Protein AF-A0A1E3SK02-F1 (afdb_monomer_lite)

Secondary structure (DSSP, 8-state):
-HHHHHHHHHSSS-HHHHHHHHHHH-TTSHHHHHHHHHTTHHHHHHHHHHHHHHHHTTSB-S--HHHHHHHHHHHHHHHHHHGGGHHHHHSSPPPPHHHHHHHHHHHHHHHHBSS--

Radius of gyration: 15.75 Å; chains: 1; bounding box: 34×37×39 Å

Organism: NCBI:txid243061

Foldseek 3Di:
DLVVLLCQCVDPPRPLLVVVCCCVPPVPDPVNVCCVVPPVPPVLVVQLVVVVVCVVVQFWPPDPSVVLVCLLNVVSSVCSNCQVVCCVPPVDGDDDSVVVVVVSVVVSSCVTGPDDD

Structure (mmCIF, N/CA/C/O backbone):
data_AF-A0A1E3SK02-F1
#
_entry.id   AF-A0A1E3SK02-F1
#
loop_
_atom_site.group_PDB
_atom_site.id
_atom_site.type_symbol
_atom_site.label_atom_id
_atom_site.label_alt_id
_atom_site.label_comp_id
_atom_site.label_asym_id
_atom_site.label_entity_id
_atom_site.label_seq_id
_atom_site.pdbx_PDB_ins_code
_atom_site.Cartn_x
_atom_site.Cartn_y
_atom_site.Cartn_z
_atom_site.occupancy
_atom_site.B_iso_or_equiv
_atom_site.auth_seq_id
_atom_site.auth_comp_id
_atom_site.auth_asym_id
_atom_site.auth_atom_id
_atom_site.pdbx_PDB_model_num
ATOM 1 N N . MET A 1 1 ? -9.077 -5.616 -2.473 1.00 83.75 1 MET A N 1
ATOM 2 C CA . MET A 1 1 ? -8.246 -4.387 -2.438 1.00 83.75 1 MET A CA 1
ATOM 3 C C . MET A 1 1 ? -6.853 -4.637 -3.010 1.00 83.75 1 MET A C 1
ATOM 5 O O . MET A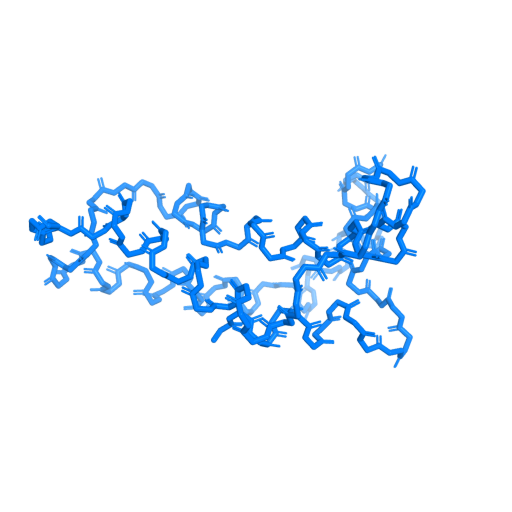 1 1 ? -6.479 -3.915 -3.921 1.00 83.75 1 MET A O 1
ATOM 9 N N . TYR A 1 2 ? -6.109 -5.648 -2.548 1.00 92.00 2 TYR A N 1
ATOM 10 C CA . TYR A 1 2 ? -4.766 -5.943 -3.068 1.00 92.00 2 TYR A CA 1
ATOM 11 C C . TYR A 1 2 ? -4.700 -6.181 -4.581 1.00 92.00 2 TYR A C 1
ATOM 13 O O . TYR A 1 2 ? -3.900 -5.532 -5.247 1.00 92.00 2 TYR A O 1
ATOM 21 N N . ALA A 1 3 ? -5.613 -6.981 -5.139 1.00 89.62 3 ALA A N 1
ATOM 22 C CA . ALA A 1 3 ? -5.722 -7.171 -6.589 1.00 89.62 3 ALA A CA 1
ATOM 23 C C . ALA A 1 3 ? -5.914 -5.850 -7.367 1.00 89.62 3 ALA A C 1
ATOM 25 O O . ALA A 1 3 ? -5.401 -5.685 -8.464 1.00 89.62 3 ALA A O 1
ATOM 26 N N . LEU A 1 4 ? -6.598 -4.869 -6.768 1.00 88.38 4 LEU A N 1
ATOM 27 C CA . LEU A 1 4 ? -6.844 -3.546 -7.355 1.00 88.38 4 LEU A CA 1
ATOM 28 C C . LEU A 1 4 ? -5.560 -2.697 -7.405 1.00 88.38 4 LEU A C 1
ATOM 30 O O . LEU A 1 4 ? -5.319 -1.976 -8.374 1.00 88.38 4 LEU A O 1
ATOM 34 N N . VAL A 1 5 ? -4.717 -2.805 -6.372 1.00 89.56 5 VAL A N 1
ATOM 35 C CA . VAL A 1 5 ? -3.375 -2.201 -6.353 1.00 89.56 5 VAL A CA 1
ATOM 36 C C . VAL A 1 5 ? -2.472 -2.893 -7.374 1.00 89.56 5 VAL A C 1
ATOM 38 O O . VAL A 1 5 ? -1.791 -2.210 -8.138 1.00 89.56 5 VAL A O 1
ATOM 41 N N . ALA A 1 6 ? -2.504 -4.228 -7.423 1.00 92.38 6 ALA A N 1
ATOM 42 C CA . ALA A 1 6 ? -1.737 -5.020 -8.377 1.00 92.38 6 ALA A CA 1
ATOM 43 C C . ALA A 1 6 ? -2.082 -4.665 -9.830 1.00 92.38 6 ALA A C 1
ATOM 45 O O . ALA A 1 6 ? -1.180 -4.376 -10.613 1.00 92.38 6 ALA A O 1
ATOM 46 N N . ASP A 1 7 ? -3.370 -4.587 -10.169 1.00 90.25 7 ASP A N 1
ATOM 47 C CA . ASP A 1 7 ? -3.832 -4.165 -11.495 1.00 90.25 7 ASP A CA 1
ATOM 48 C C . ASP A 1 7 ? -3.344 -2.747 -11.836 1.00 90.25 7 ASP A C 1
ATOM 50 O O . ASP A 1 7 ? -2.733 -2.519 -12.880 1.00 90.25 7 ASP A O 1
ATOM 54 N N . SER A 1 8 ? -3.496 -1.803 -10.902 1.00 85.56 8 SER A N 1
ATOM 55 C CA . SER A 1 8 ? -3.088 -0.405 -11.105 1.00 85.56 8 SER A CA 1
ATOM 56 C C . SER A 1 8 ? -1.583 -0.236 -11.352 1.00 85.56 8 SER A C 1
ATOM 58 O O . SER A 1 8 ? -1.176 0.661 -12.092 1.00 85.56 8 SER A O 1
ATOM 60 N N . PHE A 1 9 ? -0.748 -1.067 -10.724 1.00 89.56 9 PHE A N 1
ATOM 61 C CA . PHE A 1 9 ? 0.707 -1.030 -10.899 1.00 89.56 9 PHE A CA 1
ATOM 62 C C . PHE A 1 9 ? 1.203 -1.896 -12.065 1.00 89.56 9 PHE A C 1
ATOM 64 O O . PHE A 1 9 ? 2.273 -1.616 -12.608 1.00 89.56 9 PHE A O 1
ATOM 71 N N . GLY A 1 10 ? 0.456 -2.936 -12.442 1.00 88.69 10 GLY A N 1
ATOM 72 C CA . GLY A 1 10 ? 0.829 -3.887 -13.490 1.00 88.69 10 GLY A CA 1
ATOM 73 C C . GLY A 1 10 ? 0.356 -3.502 -14.891 1.00 88.69 10 GLY A C 1
ATOM 74 O O . GLY A 1 10 ? 0.998 -3.883 -15.870 1.00 88.69 10 GLY A O 1
ATOM 75 N N . ARG A 1 11 ? -0.740 -2.743 -15.010 1.00 87.75 11 ARG A N 1
ATOM 76 C CA . ARG A 1 11 ? -1.348 -2.398 -16.301 1.00 87.75 11 ARG A CA 1
ATOM 77 C C . ARG A 1 11 ? -0.506 -1.398 -17.095 1.00 87.75 11 ARG A C 1
ATOM 79 O O . ARG A 1 11 ? 0.028 -0.435 -16.546 1.00 87.75 11 ARG A O 1
ATOM 86 N N . GLU A 1 12 ? -0.440 -1.588 -18.414 1.00 85.06 12 GLU A N 1
ATOM 87 C CA . GLU A 1 12 ? 0.177 -0.617 -19.320 1.00 85.06 12 GLU A CA 1
ATOM 88 C C . GLU A 1 12 ? -0.789 0.526 -19.703 1.00 85.06 12 GLU A C 1
ATOM 90 O O . GLU A 1 12 ? -1.991 0.293 -19.894 1.00 85.06 12 GLU A O 1
ATOM 95 N N . PRO A 1 13 ? -0.288 1.773 -19.821 1.00 85.62 13 PRO A N 1
ATOM 96 C CA . PRO A 1 13 ? 1.067 2.220 -19.468 1.00 85.62 13 PRO A CA 1
ATOM 97 C C . PRO A 1 13 ? 1.288 2.216 -17.942 1.00 85.62 13 PRO A C 1
ATOM 99 O O . PRO A 1 13 ? 0.363 2.515 -17.190 1.00 85.62 13 PRO A O 1
ATOM 102 N N . ARG A 1 14 ? 2.512 1.901 -17.483 1.00 87.31 14 ARG A N 1
ATOM 103 C CA . ARG A 1 14 ? 2.870 1.716 -16.056 1.00 87.31 14 ARG A CA 1
ATOM 104 C C . ARG A 1 14 ? 2.910 3.036 -15.271 1.00 87.31 14 ARG A C 1
ATOM 106 O O . ARG A 1 14 ? 3.965 3.487 -14.825 1.00 87.31 14 ARG A O 1
ATOM 113 N N . VAL A 1 15 ? 1.749 3.665 -15.104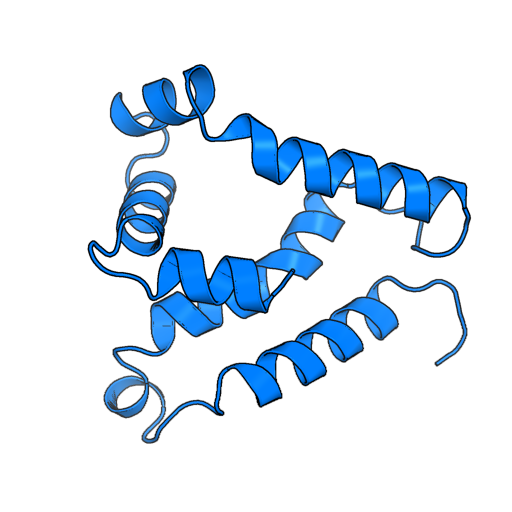 1.00 86.94 15 VAL A N 1
ATOM 114 C CA . VAL A 1 15 ? 1.602 4.966 -14.434 1.00 86.94 15 VAL A CA 1
ATOM 115 C C . VAL A 1 15 ? 1.905 4.859 -12.939 1.00 86.94 15 VAL A C 1
ATOM 117 O O . VAL A 1 15 ? 2.608 5.715 -12.414 1.00 86.94 15 VAL A O 1
ATOM 120 N N . GLY A 1 16 ? 1.433 3.808 -12.258 1.00 87.31 16 GLY A N 1
ATOM 121 C CA . GLY A 1 16 ? 1.655 3.614 -10.817 1.00 87.31 16 GLY A CA 1
ATOM 122 C C . GLY A 1 16 ? 3.138 3.680 -10.416 1.00 87.31 16 GLY A C 1
ATOM 123 O O . GLY A 1 16 ? 3.504 4.547 -9.619 1.00 87.31 16 GLY A O 1
ATOM 124 N N . PRO A 1 17 ? 4.017 2.849 -11.014 1.00 91.50 17 PRO A N 1
ATOM 125 C CA . PRO A 1 17 ? 5.456 2.897 -10.762 1.00 91.50 17 PRO A CA 1
ATOM 126 C C . PRO A 1 17 ? 6.108 4.250 -11.072 1.00 91.50 17 PRO A C 1
ATOM 128 O O . PRO A 1 17 ? 6.925 4.725 -10.286 1.00 91.50 17 PRO A O 1
ATOM 131 N N . ALA A 1 18 ? 5.734 4.892 -12.184 1.00 90.38 18 ALA A N 1
ATOM 132 C CA . ALA A 1 18 ? 6.286 6.192 -12.563 1.00 90.38 18 ALA A CA 1
ATOM 133 C C . ALA A 1 18 ? 5.905 7.292 -11.559 1.00 90.38 18 ALA A C 1
ATOM 135 O O . ALA A 1 18 ? 6.757 8.075 -11.144 1.00 90.38 18 ALA A O 1
ATOM 136 N N . MET A 1 19 ? 4.646 7.312 -11.114 1.00 87.75 19 MET A N 1
ATOM 137 C CA . MET A 1 19 ? 4.178 8.258 -10.100 1.00 87.75 19 MET A CA 1
ATOM 138 C C . MET A 1 19 ? 4.836 8.014 -8.742 1.00 87.75 19 MET A C 1
ATOM 140 O O . MET A 1 19 ? 5.170 8.974 -8.052 1.00 87.75 19 MET A O 1
ATOM 144 N N . PHE A 1 20 ? 5.062 6.752 -8.364 1.00 90.00 20 PHE A N 1
ATOM 145 C CA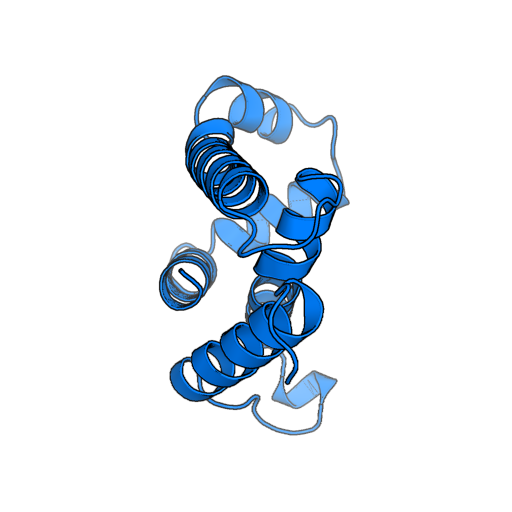 . PHE A 1 20 ? 5.793 6.422 -7.140 1.00 90.00 20 PHE A CA 1
ATOM 146 C C . PHE A 1 20 ? 7.247 6.912 -7.204 1.00 90.00 20 PHE A C 1
ATOM 148 O O . PHE A 1 20 ? 7.726 7.543 -6.264 1.00 90.00 20 PHE A O 1
ATOM 155 N N . ALA A 1 21 ? 7.932 6.682 -8.329 1.00 92.19 21 ALA A N 1
ATOM 156 C CA . ALA A 1 21 ? 9.292 7.173 -8.541 1.00 92.19 21 ALA A CA 1
ATOM 157 C C . ALA A 1 21 ? 9.364 8.709 -8.469 1.00 92.19 21 ALA A C 1
ATOM 159 O O . ALA A 1 21 ? 10.253 9.245 -7.809 1.00 92.19 21 ALA A O 1
ATOM 160 N N . GLU A 1 22 ? 8.407 9.414 -9.078 1.00 92.12 22 GLU A N 1
ATOM 161 C CA . GLU A 1 22 ? 8.316 10.877 -9.010 1.00 92.12 22 GLU A CA 1
ATOM 162 C C . GLU A 1 22 ? 8.051 11.371 -7.578 1.00 92.12 22 GLU A C 1
ATOM 164 O O . GLU A 1 22 ? 8.714 12.300 -7.127 1.00 92.12 22 GLU A O 1
ATOM 169 N N . ALA A 1 23 ? 7.143 10.730 -6.831 1.00 89.19 23 ALA A N 1
ATOM 170 C CA . ALA A 1 23 ? 6.843 11.091 -5.441 1.00 89.19 23 ALA A CA 1
ATOM 171 C C . ALA A 1 23 ? 8.067 10.989 -4.527 1.00 89.19 23 ALA A C 1
ATOM 173 O O . ALA A 1 23 ? 8.270 11.845 -3.668 1.00 89.19 23 ALA A O 1
ATOM 174 N N . VAL A 1 24 ? 8.891 9.957 -4.721 1.00 90.31 24 VAL A N 1
ATOM 175 C CA . VAL A 1 24 ? 10.092 9.733 -3.910 1.00 90.31 24 VAL A CA 1
ATOM 176 C C . VAL A 1 24 ? 11.246 10.632 -4.356 1.00 90.31 24 VAL A C 1
ATOM 178 O O . VAL A 1 24 ? 11.925 11.217 -3.516 1.00 90.31 24 VAL A O 1
ATOM 181 N N . ALA A 1 25 ? 11.482 10.765 -5.664 1.00 95.00 25 ALA A N 1
ATOM 182 C CA . ALA A 1 25 ? 12.627 11.512 -6.182 1.00 95.00 25 ALA A CA 1
ATOM 183 C C . ALA A 1 25 ? 12.400 13.032 -6.209 1.00 95.00 25 ALA A C 1
ATOM 185 O O . ALA A 1 25 ? 13.353 13.803 -6.085 1.00 95.00 25 ALA A O 1
ATOM 186 N N . ARG A 1 26 ? 11.157 13.476 -6.425 1.00 93.25 26 ARG A N 1
ATOM 187 C CA . ARG A 1 26 ? 10.789 14.883 -6.647 1.00 93.25 26 ARG A CA 1
ATOM 188 C C . ARG A 1 26 ? 9.446 15.223 -5.979 1.00 93.25 26 ARG A C 1
ATOM 190 O O . ARG A 1 26 ? 8.503 15.632 -6.657 1.00 93.25 26 ARG A O 1
ATOM 197 N N . PRO A 1 27 ? 9.351 15.141 -4.641 1.00 87.56 27 PRO A N 1
ATOM 198 C CA . PRO A 1 27 ? 8.087 15.317 -3.916 1.00 87.56 27 PRO A CA 1
ATOM 199 C C . PRO A 1 27 ? 7.427 16.694 -4.108 1.00 87.56 27 PRO A C 1
ATOM 201 O O . PRO A 1 27 ? 6.220 16.824 -3.932 1.00 87.56 27 PRO A O 1
ATOM 204 N N . ALA A 1 28 ? 8.194 17.724 -4.482 1.00 89.44 28 ALA A N 1
ATOM 205 C CA . ALA A 1 28 ? 7.695 19.081 -4.718 1.00 89.44 28 ALA A CA 1
ATOM 206 C C . ALA A 1 28 ? 7.440 19.403 -6.204 1.00 89.44 28 ALA A C 1
ATOM 208 O O . ALA A 1 28 ? 7.236 20.570 -6.545 1.00 89.44 28 ALA A O 1
ATOM 209 N N . SER A 1 29 ? 7.497 18.414 -7.103 1.00 90.31 29 SER A N 1
ATOM 210 C CA . SER A 1 29 ? 7.357 18.677 -8.534 1.00 90.31 29 SER A CA 1
ATOM 211 C C . SER A 1 29 ? 5.946 19.145 -8.908 1.00 90.31 29 SER A C 1
ATOM 213 O O . SER A 1 29 ? 4.972 18.780 -8.241 1.00 90.31 29 SER A O 1
ATOM 215 N N . PRO A 1 30 ? 5.796 19.900 -10.014 1.00 87.06 30 PRO A N 1
ATOM 216 C CA . PRO A 1 30 ? 4.480 20.282 -10.522 1.00 87.06 30 PRO A CA 1
ATOM 217 C C . PRO A 1 30 ? 3.570 19.075 -10.772 1.00 87.06 30 PRO A C 1
ATOM 219 O O . PRO A 1 30 ? 2.377 19.147 -10.507 1.00 87.06 30 PRO A O 1
ATOM 222 N N . ALA A 1 31 ? 4.132 17.941 -11.209 1.00 83.75 31 ALA A N 1
ATOM 223 C CA . ALA A 1 31 ? 3.381 16.704 -11.406 1.00 83.75 31 ALA A CA 1
ATOM 224 C C . ALA A 1 31 ? 2.792 16.172 -10.089 1.00 83.75 31 ALA A C 1
ATOM 226 O O . ALA A 1 31 ? 1.638 15.740 -10.059 1.00 83.75 31 ALA A O 1
ATOM 227 N N . MET A 1 32 ? 3.556 16.244 -8.994 1.00 84.75 32 MET A N 1
ATOM 228 C CA . MET A 1 32 ? 3.078 15.846 -7.672 1.00 84.75 32 MET A CA 1
ATOM 229 C C . MET A 1 32 ? 2.017 16.806 -7.135 1.00 84.75 32 MET A C 1
ATOM 231 O O . MET A 1 32 ? 0.988 16.360 -6.631 1.00 84.75 32 MET A O 1
ATOM 235 N N . GLN A 1 33 ? 2.207 18.115 -7.316 1.00 83.94 33 GLN A N 1
ATOM 236 C CA . GLN A 1 33 ? 1.200 19.108 -6.929 1.00 83.94 33 GLN A CA 1
ATOM 237 C C . GLN A 1 33 ? -0.108 18.916 -7.706 1.00 83.94 33 GLN A C 1
ATOM 239 O O . GLN A 1 33 ? -1.170 18.783 -7.102 1.00 83.94 33 GLN A O 1
ATOM 244 N N . SER A 1 34 ? -0.034 18.762 -9.030 1.00 81.75 34 SER A N 1
ATOM 245 C CA . SER A 1 34 ? -1.212 18.491 -9.859 1.00 81.75 34 SER A CA 1
ATOM 246 C C . SER A 1 34 ? -1.921 17.190 -9.470 1.00 81.75 34 SER A C 1
ATOM 248 O O . SER A 1 34 ? -3.152 17.147 -9.472 1.00 81.75 34 SER A O 1
ATOM 250 N N . LEU A 1 35 ? -1.184 16.131 -9.102 1.00 77.75 35 LEU A N 1
ATOM 251 C CA . LEU A 1 35 ? -1.781 14.881 -8.619 1.00 77.75 35 LEU A CA 1
ATOM 252 C C . LEU A 1 35 ? -2.592 15.101 -7.336 1.00 77.75 35 LEU A C 1
ATOM 254 O O . LEU A 1 35 ? -3.723 14.605 -7.245 1.00 77.75 35 LEU A O 1
ATOM 258 N N . LEU A 1 36 ? -2.008 15.807 -6.364 1.00 75.62 36 LEU A N 1
ATOM 259 C CA . LEU A 1 36 ? -2.644 16.122 -5.082 1.00 75.62 36 LEU A CA 1
ATOM 260 C C . LEU A 1 36 ? -3.905 16.970 -5.274 1.00 75.62 36 LEU A C 1
ATOM 262 O O . LEU A 1 36 ? -4.895 16.752 -4.581 1.00 75.62 36 LEU A O 1
ATOM 266 N N . GLU A 1 37 ? -3.892 17.876 -6.247 1.00 75.38 37 GLU A N 1
ATOM 267 C CA . GLU A 1 37 ? -5.023 18.750 -6.557 1.00 75.38 37 GLU A CA 1
ATOM 268 C C . GLU A 1 37 ? -6.152 18.041 -7.324 1.00 75.38 37 GLU A C 1
ATOM 270 O O . GLU A 1 37 ? -7.322 18.329 -7.082 1.00 75.38 37 GLU A O 1
ATOM 275 N N . HIS A 1 38 ? -5.835 17.116 -8.243 1.00 64.38 38 HIS A N 1
ATOM 276 C CA . HIS A 1 38 ? -6.818 16.658 -9.234 1.00 64.38 38 HIS A CA 1
ATOM 277 C C . HIS A 1 38 ? -7.364 15.237 -9.026 1.00 64.38 38 HIS A C 1
ATOM 279 O O . HIS A 1 38 ? -8.544 15.027 -9.310 1.00 64.38 38 HIS A O 1
ATOM 285 N N . LYS A 1 39 ? -6.565 14.235 -8.605 1.00 56.34 39 LYS A N 1
ATOM 286 C CA . LYS A 1 39 ? -7.018 12.813 -8.634 1.00 56.34 39 LYS A CA 1
ATOM 287 C C . LYS A 1 39 ? -6.416 11.854 -7.596 1.00 56.34 39 LYS A C 1
ATOM 289 O O . LYS A 1 39 ? -7.054 10.848 -7.288 1.00 56.34 39 LYS A O 1
ATOM 294 N N . GLY A 1 40 ? -5.249 12.139 -7.021 1.00 55.97 40 GLY A N 1
ATOM 295 C CA . GLY A 1 40 ? -4.639 11.319 -5.960 1.00 55.97 40 GLY A CA 1
ATOM 296 C C . GLY A 1 40 ? -5.454 11.157 -4.656 1.00 55.97 40 GLY A C 1
ATOM 297 O O . GLY A 1 40 ? -5.375 10.086 -4.050 1.00 55.97 40 GLY A O 1
ATOM 298 N N . PRO A 1 41 ? -6.280 12.136 -4.214 1.00 61.66 41 PRO A N 1
ATOM 299 C CA . PRO A 1 41 ? -6.922 12.070 -2.896 1.00 61.66 41 PRO A CA 1
ATOM 300 C C . PRO A 1 41 ? -8.021 11.011 -2.733 1.00 61.66 41 PRO A C 1
ATOM 302 O O . PRO A 1 41 ? -8.295 10.601 -1.610 1.00 61.66 41 PRO A O 1
ATOM 305 N N . GLN A 1 42 ? -8.699 10.575 -3.801 1.00 67.88 42 GLN A N 1
ATOM 306 C CA . GLN A 1 42 ? -9.987 9.881 -3.640 1.00 67.88 42 GLN A CA 1
ATOM 307 C C . GLN A 1 42 ? -9.855 8.437 -3.143 1.00 67.88 42 GLN A C 1
ATOM 309 O O . GLN A 1 42 ? -10.550 8.056 -2.203 1.00 67.88 42 GLN A O 1
ATOM 314 N N . VAL A 1 43 ? -8.951 7.639 -3.718 1.00 75.50 43 VAL A N 1
ATOM 315 C CA . VAL A 1 43 ? -8.775 6.232 -3.309 1.00 75.50 43 VAL A CA 1
ATOM 316 C C . VAL A 1 43 ? -8.211 6.147 -1.891 1.00 75.50 43 VAL A C 1
ATOM 318 O O . VAL A 1 43 ? -8.742 5.414 -1.057 1.00 75.50 43 VAL A O 1
ATOM 321 N N . LEU A 1 44 ? -7.191 6.954 -1.586 1.00 81.62 44 LEU A N 1
ATOM 322 C CA . LEU A 1 44 ? -6.608 7.037 -0.245 1.00 81.62 44 LEU A CA 1
ATOM 323 C C . LEU A 1 44 ? -7.633 7.527 0.789 1.00 81.62 44 LEU A C 1
ATOM 325 O O . LEU A 1 44 ? -7.702 6.974 1.885 1.00 81.62 44 LEU A O 1
ATOM 329 N N . ALA A 1 45 ? -8.492 8.488 0.431 1.00 85.38 45 ALA A N 1
ATOM 330 C CA . ALA A 1 45 ? -9.571 8.941 1.305 1.00 85.38 45 ALA A CA 1
ATOM 331 C C . ALA A 1 45 ? -10.634 7.859 1.554 1.00 85.38 45 ALA A C 1
ATOM 333 O O . ALA A 1 45 ? -11.139 7.757 2.671 1.00 85.38 45 ALA A O 1
ATOM 334 N N . VAL A 1 46 ? -10.981 7.043 0.551 1.00 89.12 46 VAL A N 1
ATOM 335 C CA . VAL A 1 46 ? -11.916 5.916 0.726 1.00 89.12 46 VAL A CA 1
ATOM 336 C C . VAL A 1 46 ? -11.334 4.878 1.687 1.00 89.12 46 VAL A C 1
ATOM 338 O O . VAL A 1 46 ? -12.021 4.476 2.626 1.00 89.12 46 VAL A O 1
ATOM 341 N N . ILE A 1 47 ? -10.062 4.508 1.515 1.00 91.19 47 ILE A N 1
ATOM 342 C CA . ILE A 1 47 ? -9.371 3.561 2.405 1.00 91.19 47 ILE A CA 1
ATOM 343 C C . ILE A 1 47 ? -9.287 4.121 3.831 1.00 91.19 47 ILE A C 1
ATOM 345 O O . ILE A 1 47 ? -9.625 3.423 4.784 1.00 91.19 47 ILE A O 1
ATOM 349 N N . GLY A 1 48 ? -8.909 5.393 3.990 1.00 93.31 48 GLY A N 1
ATOM 350 C CA . GLY A 1 48 ? -8.819 6.034 5.305 1.00 93.31 48 GLY A CA 1
ATOM 351 C C . GLY A 1 48 ? -10.167 6.113 6.032 1.00 93.31 48 GLY A C 1
ATOM 352 O O . GLY A 1 48 ? -10.240 5.874 7.241 1.00 93.31 48 GLY A O 1
ATOM 353 N N . LYS A 1 49 ? -11.258 6.383 5.302 1.00 94.81 49 LYS A N 1
ATOM 354 C CA . LYS A 1 49 ? -12.624 6.348 5.852 1.00 94.81 49 LYS A CA 1
ATOM 355 C C . LYS A 1 49 ? -13.021 4.943 6.296 1.00 94.81 49 LYS A C 1
ATOM 357 O O . LYS A 1 49 ? -13.584 4.800 7.379 1.00 94.81 49 LYS A O 1
ATOM 362 N N . TRP A 1 50 ? -12.718 3.931 5.485 1.00 95.69 50 TRP A N 1
ATOM 363 C CA . TRP A 1 50 ? -12.972 2.536 5.835 1.00 95.69 50 TRP A CA 1
ATOM 364 C C . TRP A 1 50 ? -12.202 2.130 7.100 1.00 95.69 50 TRP A C 1
ATOM 366 O O . TRP A 1 50 ? -12.835 1.720 8.066 1.00 95.69 50 TRP A O 1
ATOM 376 N N . LEU A 1 51 ? -10.887 2.370 7.168 1.00 96.88 51 LEU A N 1
ATOM 377 C CA . LEU A 1 51 ? -10.073 2.073 8.359 1.00 96.88 51 LEU A CA 1
ATOM 378 C C . LEU A 1 51 ? -10.618 2.753 9.620 1.00 96.88 51 LEU A C 1
ATOM 380 O O . LEU A 1 51 ? -10.730 2.125 10.667 1.00 96.88 51 LEU A O 1
ATOM 384 N N . THR A 1 52 ? -11.032 4.016 9.511 1.00 97.69 52 THR A N 1
ATOM 385 C CA . THR A 1 52 ? -11.648 4.745 10.630 1.00 97.69 52 THR A CA 1
ATOM 386 C C . THR A 1 52 ? -12.934 4.066 11.119 1.00 97.69 52 THR A C 1
ATOM 388 O O . THR A 1 52 ? -13.194 4.019 12.322 1.00 97.69 52 THR A O 1
ATOM 391 N N . ALA A 1 53 ? -13.757 3.546 10.206 1.00 97.62 53 ALA A N 1
ATOM 392 C CA . ALA A 1 53 ? -14.971 2.813 10.557 1.00 97.62 53 ALA A CA 1
ATOM 393 C C . ALA A 1 53 ? -14.654 1.465 11.227 1.00 97.62 53 ALA A C 1
ATOM 395 O O . ALA A 1 53 ? -15.309 1.110 12.206 1.00 97.62 53 ALA A O 1
ATOM 396 N N . GLU A 1 54 ? -13.633 0.751 10.752 1.00 97.38 54 GLU A N 1
ATOM 397 C CA . GLU A 1 54 ? -13.175 -0.514 11.339 1.00 97.38 54 GLU A CA 1
ATOM 398 C C . GLU A 1 54 ? -12.611 -0.340 12.758 1.00 97.38 54 GLU A C 1
ATOM 400 O O . GLU A 1 54 ? -12.903 -1.159 13.635 1.00 97.38 54 GLU A O 1
ATOM 405 N N . ILE A 1 55 ? -11.874 0.750 13.006 1.00 97.81 55 ILE A N 1
ATOM 406 C CA . ILE A 1 55 ? -11.394 1.128 14.346 1.00 97.81 55 ILE A CA 1
ATOM 407 C C . ILE A 1 55 ? -12.582 1.382 15.277 1.00 97.81 55 ILE A C 1
ATOM 409 O O . ILE A 1 55 ? -12.672 0.798 16.354 1.00 97.81 55 ILE A O 1
ATOM 413 N N . ARG A 1 56 ? -13.550 2.205 14.847 1.00 97.56 56 ARG A N 1
ATOM 414 C CA . ARG A 1 56 ? -14.758 2.507 15.642 1.00 97.56 56 ARG A CA 1
ATOM 415 C C . ARG A 1 56 ? -15.601 1.272 15.937 1.00 97.56 56 ARG A C 1
ATOM 417 O O . ARG A 1 56 ? -16.251 1.214 16.974 1.00 97.56 56 ARG A O 1
ATOM 424 N N . ALA A 1 57 ? -15.602 0.303 15.028 1.00 97.31 57 ALA A N 1
ATOM 425 C CA . ALA A 1 57 ? -16.286 -0.967 15.215 1.00 97.31 57 ALA A CA 1
ATOM 426 C C . ALA A 1 57 ? -15.497 -1.966 16.080 1.00 97.31 57 ALA A C 1
ATOM 428 O O . ALA A 1 57 ? -15.971 -3.081 16.290 1.00 97.31 57 ALA A O 1
ATOM 429 N N . GLY A 1 58 ? -14.300 -1.598 16.549 1.00 96.69 58 GLY A N 1
ATOM 430 C CA . GLY A 1 58 ? -13.447 -2.445 17.373 1.00 96.69 58 GLY A CA 1
ATOM 431 C C . GLY A 1 58 ? -12.879 -3.655 16.637 1.00 96.69 58 GLY A C 1
ATOM 432 O O . GLY A 1 58 ? -12.489 -4.608 17.303 1.00 96.69 58 GLY A O 1
ATOM 433 N N . ARG A 1 59 ? -12.850 -3.652 15.294 1.00 96.75 59 ARG A N 1
ATOM 434 C CA . ARG A 1 59 ? -12.299 -4.747 14.467 1.00 96.75 59 ARG A CA 1
ATOM 435 C C . ARG A 1 59 ? -10.821 -4.550 14.135 1.00 96.75 59 ARG A C 1
ATOM 437 O O . ARG A 1 59 ? -10.090 -5.526 13.982 1.00 96.75 59 ARG A O 1
ATOM 444 N N . VAL A 1 60 ? -10.390 -3.293 14.050 1.00 97.38 60 VAL A N 1
ATOM 445 C CA . VAL A 1 60 ? -8.997 -2.882 13.834 1.00 97.38 60 VAL A CA 1
ATOM 446 C C . VAL A 1 60 ? -8.498 -2.126 15.064 1.00 97.38 60 VAL A C 1
ATOM 448 O O . VAL A 1 60 ? -9.262 -1.411 15.713 1.00 97.38 60 VAL A O 1
ATOM 451 N N . ARG A 1 61 ? -7.223 -2.313 15.407 1.00 97.00 61 ARG A N 1
ATOM 452 C CA . ARG A 1 61 ? -6.540 -1.644 16.518 1.00 97.00 61 ARG A CA 1
ATOM 453 C C . ARG A 1 61 ? -6.608 -0.129 16.351 1.00 97.00 61 ARG A C 1
ATOM 455 O O . ARG A 1 61 ? -6.471 0.382 15.242 1.00 97.00 61 ARG A O 1
ATOM 462 N N . ASP A 1 62 ? -6.755 0.577 17.467 1.00 97.12 62 ASP A N 1
ATOM 463 C CA . ASP A 1 62 ? -6.759 2.040 17.494 1.00 97.12 62 ASP A CA 1
ATOM 464 C C . ASP A 1 62 ? -5.336 2.589 17.297 1.00 97.12 62 ASP A C 1
ATOM 466 O O . ASP A 1 62 ? -4.596 2.855 18.244 1.00 97.12 62 ASP A O 1
ATOM 470 N N . LEU A 1 63 ? -4.925 2.657 16.030 1.00 96.56 63 LEU A N 1
ATOM 471 C CA . LEU A 1 63 ? -3.639 3.166 15.563 1.00 96.56 63 LEU A CA 1
ATOM 472 C C . LEU A 1 63 ? -3.859 4.340 14.598 1.00 96.56 63 LEU A C 1
ATOM 474 O O . LEU A 1 63 ? -4.921 4.443 13.973 1.00 96.56 63 LEU A O 1
ATOM 478 N N . PRO A 1 64 ? -2.853 5.214 14.401 1.00 97.12 64 PRO A N 1
ATOM 479 C CA . PRO A 1 64 ? -2.950 6.286 13.419 1.00 97.12 64 PRO A CA 1
ATOM 480 C C . PRO A 1 64 ? -3.299 5.750 12.020 1.00 97.12 64 PRO A C 1
ATOM 482 O O . PRO A 1 64 ? -2.585 4.918 11.463 1.00 97.12 64 PRO A O 1
ATOM 485 N N . VAL A 1 65 ? -4.364 6.273 11.404 1.00 95.88 65 VAL A N 1
ATOM 486 C CA . VAL A 1 65 ? -4.817 5.852 10.062 1.00 95.88 65 VAL A CA 1
ATOM 487 C C . VAL A 1 65 ? -3.698 5.882 9.005 1.00 95.88 65 VAL A C 1
ATOM 489 O O . VAL A 1 65 ? -3.599 4.918 8.247 1.00 95.88 65 VAL A O 1
ATOM 492 N N . PRO A 1 66 ? -2.805 6.896 8.948 1.00 93.69 66 PRO A N 1
ATOM 493 C CA . PRO A 1 66 ? -1.695 6.885 7.993 1.00 93.69 66 PRO A CA 1
ATOM 494 C C . PRO A 1 66 ? -0.734 5.706 8.178 1.00 93.69 66 PRO A C 1
ATOM 496 O O . PRO A 1 66 ? -0.169 5.235 7.195 1.00 93.69 66 PRO A O 1
ATOM 499 N N . GLN A 1 67 ? -0.551 5.229 9.413 1.00 95.44 67 GLN A N 1
ATOM 500 C CA . GLN A 1 67 ? 0.264 4.051 9.700 1.00 95.44 67 GLN A CA 1
ATOM 501 C C . GLN A 1 67 ? -0.435 2.787 9.194 1.00 95.44 67 GLN A C 1
ATOM 503 O O . GLN A 1 67 ? 0.158 2.033 8.429 1.00 95.44 67 GLN A O 1
ATOM 508 N N . LEU A 1 68 ? -1.714 2.599 9.529 1.00 96.75 68 LEU A N 1
ATOM 509 C CA . LEU A 1 68 ? -2.502 1.456 9.053 1.00 96.75 68 LEU A CA 1
ATOM 510 C C . LEU A 1 68 ? -2.570 1.399 7.523 1.00 96.75 68 LEU A C 1
ATOM 512 O O . LEU A 1 68 ? -2.501 0.325 6.938 1.00 96.75 68 LEU A O 1
ATOM 516 N N . MET A 1 69 ? -2.658 2.550 6.853 1.00 94.38 69 MET A N 1
ATOM 517 C CA . MET A 1 69 ? -2.605 2.617 5.392 1.00 94.38 69 MET A CA 1
ATOM 518 C C . MET A 1 69 ? -1.257 2.165 4.829 1.00 94.38 69 MET A C 1
ATOM 520 O O . MET A 1 69 ? -1.231 1.508 3.790 1.00 94.38 69 MET A O 1
ATOM 524 N N . GLN A 1 70 ? -0.147 2.510 5.486 1.00 93.81 70 GLN A N 1
ATOM 525 C CA . GLN A 1 70 ? 1.181 2.049 5.081 1.00 93.81 70 GLN A CA 1
ATOM 526 C C . GLN A 1 70 ? 1.319 0.539 5.283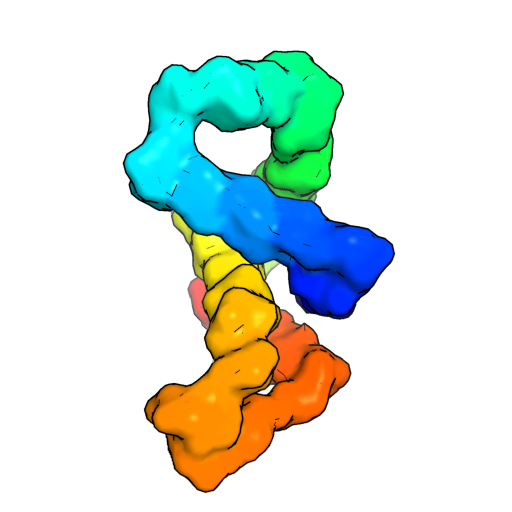 1.00 93.81 70 GLN A C 1
ATOM 528 O O . GLN A 1 70 ? 1.710 -0.148 4.346 1.00 93.81 70 GLN A O 1
ATOM 533 N N . GLU A 1 71 ? 0.925 0.014 6.445 1.00 95.44 71 GLU A N 1
ATOM 534 C CA . GLU A 1 71 ? 0.922 -1.431 6.729 1.00 95.44 71 GLU A CA 1
ATOM 535 C C . GLU A 1 71 ? 0.061 -2.206 5.722 1.00 95.44 71 GLU A C 1
ATOM 537 O O . GLU A 1 71 ? 0.446 -3.273 5.247 1.00 95.44 71 GLU A O 1
ATOM 542 N N . LEU A 1 72 ? -1.079 -1.630 5.343 1.00 95.38 72 LEU A N 1
ATOM 543 C CA . LEU A 1 72 ? -2.002 -2.207 4.382 1.00 95.38 72 LEU A CA 1
ATOM 544 C C . LEU A 1 72 ? -1.452 -2.184 2.953 1.00 95.38 72 LEU A C 1
ATOM 546 O O . LEU A 1 72 ? -1.503 -3.197 2.270 1.00 95.38 72 LEU A O 1
ATOM 550 N N . LEU A 1 73 ? -0.954 -1.047 2.463 1.00 93.75 73 LEU A N 1
ATOM 551 C CA . LEU A 1 73 ? -0.651 -0.861 1.037 1.00 93.75 73 LEU A CA 1
ATOM 552 C C . LEU A 1 73 ? 0.794 -1.197 0.662 1.00 93.75 73 LEU A C 1
ATOM 554 O O . LEU A 1 73 ? 1.033 -1.676 -0.451 1.00 93.75 73 LEU A O 1
ATOM 558 N N . ALA A 1 74 ? 1.751 -0.944 1.559 1.00 94.69 74 ALA A N 1
ATOM 559 C CA . ALA A 1 74 ? 3.173 -1.045 1.247 1.00 94.69 74 ALA A CA 1
ATOM 560 C C . ALA A 1 74 ? 3.595 -2.433 0.735 1.00 94.69 74 ALA A C 1
ATOM 562 O O . ALA A 1 74 ? 4.305 -2.460 -0.272 1.00 94.69 74 ALA A O 1
ATOM 563 N N . PRO A 1 75 ? 3.141 -3.572 1.306 1.00 96.44 75 PRO A N 1
ATOM 564 C CA . PRO A 1 75 ? 3.559 -4.891 0.827 1.00 96.44 75 PRO A CA 1
ATOM 565 C C . PRO A 1 75 ? 3.269 -5.102 -0.662 1.00 96.44 75 PRO A C 1
ATOM 567 O O . PRO A 1 75 ? 4.150 -5.507 -1.417 1.00 96.44 75 PRO A O 1
ATOM 570 N N . MET A 1 76 ? 2.065 -4.740 -1.117 1.00 96.12 76 MET A N 1
ATOM 571 C CA . MET A 1 76 ? 1.678 -4.913 -2.518 1.00 96.12 76 MET A CA 1
ATOM 572 C C . MET A 1 76 ? 2.340 -3.891 -3.443 1.00 96.12 76 MET A C 1
ATOM 574 O O . MET A 1 76 ? 2.751 -4.243 -4.547 1.00 96.12 76 MET A O 1
ATOM 578 N N . VAL A 1 77 ? 2.486 -2.637 -3.004 1.00 95.00 77 VAL A N 1
ATOM 579 C CA . VAL A 1 77 ? 3.205 -1.615 -3.782 1.00 95.00 77 VAL A CA 1
ATOM 580 C C . VAL A 1 77 ? 4.649 -2.055 -4.026 1.00 95.00 77 VAL A C 1
ATOM 582 O O . VAL A 1 77 ? 5.100 -2.063 -5.170 1.00 95.00 77 VAL A O 1
ATOM 585 N N . ILE A 1 78 ? 5.359 -2.481 -2.979 1.00 95.38 78 ILE A N 1
ATOM 586 C CA . ILE A 1 78 ? 6.746 -2.943 -3.092 1.00 95.38 78 ILE A CA 1
ATOM 587 C C . ILE A 1 78 ? 6.831 -4.216 -3.939 1.00 95.38 78 ILE A C 1
ATOM 589 O O . ILE A 1 78 ? 7.666 -4.282 -4.840 1.00 95.38 78 ILE A O 1
ATOM 593 N N . HIS A 1 79 ? 5.935 -5.186 -3.729 1.00 96.31 79 HIS A N 1
ATOM 594 C CA . HIS A 1 79 ? 5.872 -6.402 -4.546 1.00 96.31 79 HIS A CA 1
ATOM 595 C C . HIS A 1 79 ? 5.773 -6.083 -6.040 1.00 96.31 79 HIS A C 1
ATOM 597 O O . HIS A 1 79 ? 6.548 -6.599 -6.842 1.00 96.31 79 HIS A O 1
ATOM 603 N N . MET A 1 80 ? 4.871 -5.177 -6.419 1.00 95.75 80 MET A N 1
ATOM 604 C CA . MET A 1 80 ? 4.668 -4.801 -7.818 1.00 95.75 80 MET A CA 1
ATOM 605 C C . MET A 1 80 ? 5.818 -3.988 -8.414 1.00 95.75 80 MET A C 1
ATOM 607 O O . MET A 1 80 ? 6.117 -4.147 -9.597 1.00 95.75 80 MET A O 1
ATOM 611 N N . LEU A 1 81 ? 6.478 -3.138 -7.624 1.00 94.38 81 LEU A N 1
ATOM 612 C CA . LEU A 1 81 ? 7.653 -2.384 -8.075 1.00 94.38 81 LEU A CA 1
ATOM 613 C C . LEU A 1 81 ? 8.851 -3.300 -8.349 1.00 94.38 81 LEU A C 1
ATOM 615 O O . LEU A 1 81 ? 9.599 -3.067 -9.300 1.00 94.38 81 LEU A O 1
ATOM 619 N N . LEU A 1 82 ? 9.029 -4.341 -7.534 1.00 94.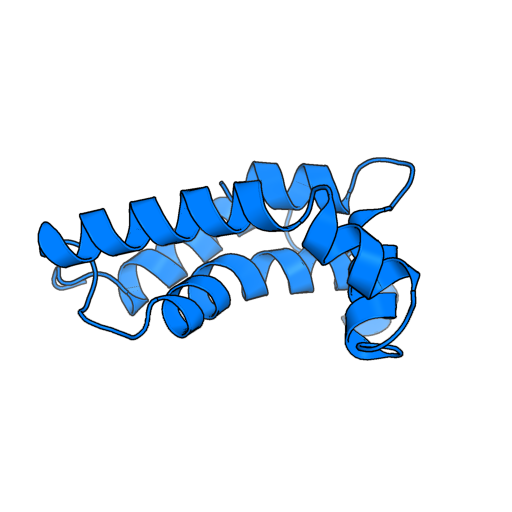19 82 LEU A N 1
ATOM 620 C CA . LEU A 1 82 ? 10.171 -5.250 -7.631 1.00 94.19 82 LEU A CA 1
ATOM 621 C C . LEU A 1 82 ? 9.930 -6.409 -8.605 1.00 94.19 82 LEU A C 1
ATOM 623 O O . LEU A 1 82 ? 10.886 -6.869 -9.232 1.00 94.19 82 LEU A O 1
ATOM 627 N N . ARG A 1 83 ? 8.675 -6.849 -8.792 1.00 94.69 83 ARG A N 1
ATOM 628 C CA . ARG A 1 83 ? 8.318 -8.000 -9.643 1.00 94.69 83 ARG A CA 1
ATOM 629 C C . ARG A 1 83 ? 8.964 -7.981 -11.039 1.00 94.69 83 ARG A C 1
ATOM 631 O O . ARG A 1 83 ? 9.502 -9.020 -11.412 1.00 94.69 83 ARG A O 1
ATOM 638 N N . PRO A 1 84 ? 8.984 -6.874 -11.812 1.00 92.88 84 PRO A N 1
ATOM 639 C CA . PRO A 1 84 ? 9.582 -6.873 -13.153 1.00 92.88 84 PRO A CA 1
ATOM 640 C C . PRO A 1 84 ? 11.080 -7.204 -13.183 1.00 92.88 84 PRO A C 1
ATOM 642 O O . PRO A 1 84 ? 11.598 -7.569 -14.232 1.00 92.88 84 PRO A O 1
ATOM 645 N N . ASN A 1 85 ? 11.774 -7.063 -12.049 1.00 94.12 85 ASN A N 1
ATOM 646 C CA . ASN A 1 85 ? 13.202 -7.343 -11.899 1.00 94.12 85 ASN A CA 1
ATOM 647 C C . ASN A 1 85 ? 13.473 -8.487 -10.909 1.00 94.12 85 ASN A C 1
ATOM 649 O O . ASN A 1 85 ? 14.608 -8.648 -10.464 1.00 94.12 85 ASN A O 1
ATOM 653 N N . ALA A 1 86 ? 12.455 -9.280 -10.561 1.00 95.12 86 ALA A N 1
ATOM 654 C CA . ALA A 1 86 ? 12.542 -10.303 -9.524 1.00 95.12 86 ALA A CA 1
ATOM 655 C C . ALA A 1 86 ? 13.687 -11.295 -9.756 1.00 95.12 86 ALA A C 1
ATOM 657 O O . ALA A 1 86 ? 14.509 -11.488 -8.866 1.00 95.12 86 ALA A O 1
ATOM 658 N N . ALA A 1 87 ? 13.801 -11.833 -10.974 1.00 94.50 87 ALA A N 1
ATOM 659 C CA . ALA A 1 87 ? 14.853 -12.784 -11.326 1.00 94.50 87 ALA A CA 1
ATOM 660 C C . ALA A 1 87 ? 16.266 -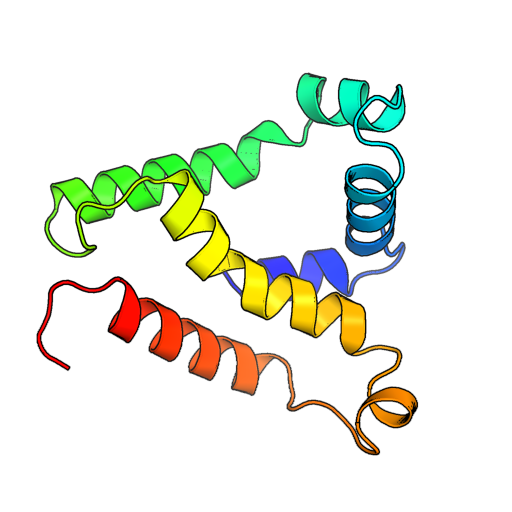12.226 -11.068 1.00 94.50 87 ALA A C 1
ATOM 662 O O . ALA A 1 87 ? 17.130 -12.938 -10.564 1.00 94.50 87 ALA A O 1
ATOM 663 N N . ASN A 1 88 ? 16.484 -10.936 -11.343 1.00 95.12 88 ASN A N 1
ATOM 664 C CA . ASN A 1 88 ? 17.777 -10.281 -11.139 1.00 95.12 88 ASN A CA 1
ATOM 665 C C . ASN A 1 88 ? 18.044 -9.934 -9.666 1.00 95.12 88 ASN A C 1
ATOM 667 O O . ASN A 1 88 ? 19.192 -9.955 -9.233 1.00 95.12 88 ASN A O 1
ATOM 671 N N . LEU A 1 89 ? 17.004 -9.581 -8.906 1.00 93.75 89 LEU A N 1
ATOM 672 C CA . LEU A 1 89 ? 17.126 -9.129 -7.514 1.00 93.75 89 LEU A CA 1
ATOM 673 C C . LEU A 1 89 ? 17.131 -10.285 -6.506 1.00 93.75 89 LEU A C 1
ATOM 675 O O . LEU A 1 89 ? 17.787 -10.193 -5.471 1.00 93.75 89 LEU A O 1
ATOM 679 N N . PHE A 1 90 ? 16.395 -11.356 -6.802 1.00 93.50 90 PHE A N 1
ATOM 680 C CA . PHE A 1 90 ? 16.112 -12.454 -5.875 1.00 93.50 90 PHE A CA 1
ATOM 681 C C . PHE A 1 90 ? 16.534 -13.829 -6.404 1.00 93.50 90 PHE A C 1
ATOM 683 O O . PHE A 1 90 ? 16.361 -14.823 -5.705 1.00 93.50 90 PHE A O 1
ATOM 690 N N . GLY A 1 91 ? 17.082 -13.912 -7.622 1.00 93.06 91 GLY A N 1
ATOM 691 C CA . GLY A 1 91 ? 17.508 -15.179 -8.225 1.00 93.06 91 GLY A CA 1
ATOM 692 C C . GLY A 1 91 ? 16.354 -16.088 -8.662 1.00 93.06 91 GLY A C 1
ATOM 693 O O . GLY A 1 91 ? 16.576 -17.269 -8.918 1.00 93.06 91 GLY A O 1
ATOM 694 N N . GLY A 1 92 ? 15.130 -15.560 -8.739 1.00 93.06 92 GLY A N 1
ATOM 695 C CA . GLY A 1 92 ? 13.936 -16.300 -9.136 1.00 93.06 92 GLY A CA 1
ATOM 696 C C . GLY A 1 92 ? 12.697 -15.412 -9.234 1.00 93.06 92 GLY A C 1
ATOM 697 O O . GLY A 1 92 ? 12.747 -14.210 -8.962 1.00 93.06 92 GLY A O 1
ATOM 698 N N . ASP A 1 93 ? 11.583 -16.016 -9.636 1.00 92.31 93 ASP A N 1
ATOM 699 C CA . ASP A 1 93 ? 10.305 -15.320 -9.744 1.00 92.31 93 ASP A CA 1
ATOM 700 C C . ASP A 1 93 ? 9.665 -15.099 -8.369 1.00 92.31 93 ASP A C 1
ATOM 702 O O . ASP A 1 93 ? 9.776 -15.921 -7.458 1.00 92.31 93 ASP A O 1
ATOM 706 N N . LEU A 1 94 ? 8.956 -13.978 -8.223 1.00 95.00 94 LEU A N 1
ATOM 707 C CA . LEU A 1 94 ? 8.098 -13.756 -7.060 1.00 95.00 94 LEU A CA 1
ATOM 708 C C . LEU A 1 94 ? 6.820 -14.608 -7.164 1.00 95.00 94 LEU A C 1
ATOM 710 O O . LEU A 1 94 ? 6.320 -14.781 -8.284 1.00 95.00 94 LEU A O 1
ATOM 714 N N . PRO A 1 95 ? 6.229 -15.039 -6.025 1.00 96.38 95 PRO A N 1
ATOM 715 C CA . PRO A 1 95 ? 4.961 -15.775 -6.013 1.00 96.38 95 PRO A CA 1
ATOM 716 C C . PRO A 1 95 ? 3.881 -15.041 -6.807 1.00 96.38 95 PRO A C 1
ATOM 718 O O . PRO A 1 95 ? 3.947 -13.815 -6.921 1.00 96.38 95 PRO A O 1
ATOM 721 N N . ASP A 1 96 ? 2.908 -15.750 -7.378 1.00 94.81 96 ASP A N 1
ATOM 722 C CA . ASP A 1 96 ? 1.836 -15.154 -8.185 1.00 94.81 96 ASP A CA 1
ATOM 723 C C . ASP A 1 96 ? 0.980 -14.148 -7.386 1.00 94.81 96 ASP A C 1
ATOM 725 O O . ASP A 1 96 ? 1.071 -14.049 -6.162 1.00 94.81 96 ASP A O 1
ATOM 729 N N . ILE A 1 97 ? 0.210 -13.320 -8.101 1.00 95.75 97 ILE A N 1
ATOM 730 C CA . ILE A 1 97 ? -0.526 -12.198 -7.496 1.00 95.75 97 ILE A CA 1
ATOM 731 C C . ILE A 1 97 ? -1.622 -12.668 -6.544 1.00 95.75 97 ILE A C 1
ATOM 733 O O . ILE A 1 97 ? -1.805 -12.028 -5.510 1.00 95.75 97 ILE A O 1
ATOM 737 N N . ASP A 1 98 ? -2.317 -13.756 -6.858 1.00 95.88 98 ASP A N 1
ATOM 738 C CA . ASP A 1 98 ? -3.420 -14.240 -6.030 1.00 95.88 98 ASP A CA 1
ATOM 739 C C . ASP A 1 98 ? -2.869 -14.777 -4.706 1.00 95.88 98 ASP A C 1
ATOM 741 O O . ASP A 1 98 ? -3.294 -14.337 -3.636 1.00 95.88 98 ASP A O 1
ATOM 745 N N . THR A 1 99 ? -1.800 -15.576 -4.774 1.00 97.25 99 THR A N 1
ATOM 746 C CA . THR A 1 99 ? -1.082 -16.070 -3.594 1.00 97.25 99 THR A CA 1
ATOM 747 C C . THR A 1 99 ? -0.623 -14.931 -2.679 1.00 97.25 99 THR A C 1
ATOM 749 O O . THR A 1 99 ? -0.828 -14.985 -1.465 1.00 97.25 99 THR A O 1
ATOM 752 N N . VAL A 1 100 ? -0.004 -13.871 -3.219 1.00 97.31 100 VAL A N 1
ATOM 753 C CA . VAL A 1 100 ? 0.440 -12.757 -2.359 1.00 97.31 100 VAL A CA 1
ATOM 754 C C . VAL A 1 100 ? -0.709 -11.887 -1.856 1.00 97.31 100 VAL A C 1
ATOM 756 O O . VAL A 1 100 ? -0.578 -11.300 -0.783 1.00 97.31 100 VAL A O 1
ATOM 759 N N . CYS A 1 101 ? -1.834 -11.799 -2.576 1.00 96.75 101 CYS A N 1
ATOM 760 C CA . CYS A 1 101 ? -3.021 -11.101 -2.080 1.00 96.75 101 CYS A CA 1
ATOM 761 C C . CYS A 1 101 ? -3.533 -11.743 -0.790 1.00 96.75 101 CYS A C 1
ATOM 763 O O . CYS A 1 101 ? -3.796 -11.014 0.169 1.00 96.75 101 CYS A O 1
ATOM 765 N N . ASP A 1 102 ? -3.624 -13.073 -0.762 1.00 96.88 102 ASP A N 1
ATOM 766 C CA . ASP A 1 102 ? -4.089 -13.823 0.406 1.00 96.88 102 ASP A CA 1
ATOM 767 C C . ASP A 1 102 ? -3.100 -13.689 1.570 1.00 96.88 102 ASP A C 1
ATOM 769 O O . ASP A 1 102 ? -3.470 -13.272 2.668 1.00 96.88 102 ASP A O 1
ATOM 773 N N . VAL A 1 103 ? -1.807 -13.917 1.314 1.00 97.56 103 VAL A N 1
ATOM 774 C CA . VAL A 1 103 ? -0.767 -13.840 2.355 1.00 97.56 103 VAL A CA 1
ATOM 775 C C . VAL A 1 103 ? -0.658 -12.436 2.959 1.00 97.56 103 VAL A C 1
ATOM 777 O O . VAL A 1 103 ? -0.508 -12.295 4.177 1.00 97.56 103 VAL A O 1
ATOM 780 N N . PHE A 1 104 ? -0.727 -11.380 2.143 1.00 97.75 104 PHE A N 1
ATOM 781 C CA . PHE A 1 104 ? -0.666 -10.006 2.648 1.00 97.75 104 PHE A CA 1
ATOM 782 C C . PHE A 1 104 ? -1.945 -9.605 3.388 1.00 97.75 104 PHE A C 1
ATOM 784 O O . PHE A 1 104 ? -1.849 -8.905 4.396 1.00 97.75 104 PHE A O 1
ATOM 791 N N . ALA A 1 105 ? -3.118 -10.078 2.955 1.00 96.19 105 ALA A N 1
ATOM 792 C CA . ALA A 1 105 ? -4.370 -9.874 3.685 1.00 96.19 105 ALA A CA 1
ATOM 793 C C . ALA A 1 105 ? -4.324 -10.523 5.068 1.00 96.19 105 ALA A C 1
ATOM 795 O O . ALA A 1 105 ? -4.570 -9.840 6.064 1.00 96.19 105 ALA A O 1
ATOM 796 N N . ASP A 1 106 ? -3.914 -11.785 5.148 1.00 96.62 106 ASP A N 1
ATOM 797 C CA . ASP A 1 106 ? -3.760 -12.495 6.417 1.00 96.62 106 ASP A CA 1
ATOM 798 C C . ASP A 1 106 ? -2.699 -11.850 7.314 1.00 96.62 106 ASP A C 1
ATOM 800 O O . ASP A 1 106 ? -2.853 -11.773 8.536 1.00 96.62 106 ASP A O 1
ATOM 804 N N . GLY A 1 107 ? -1.601 -11.372 6.722 1.00 96.94 107 GLY A N 1
ATOM 805 C CA . GLY A 1 107 ? -0.569 -10.614 7.426 1.00 96.94 107 GLY A CA 1
ATOM 806 C C . GLY A 1 107 ? -1.123 -9.334 8.053 1.00 96.94 107 GLY A C 1
ATOM 807 O O . GLY A 1 107 ? -0.951 -9.114 9.253 1.00 96.94 107 GLY A O 1
ATOM 808 N N . PHE A 1 108 ? -1.837 -8.526 7.266 1.00 96.62 108 PHE A N 1
ATOM 809 C CA . PHE A 1 108 ? -2.459 -7.294 7.744 1.00 96.62 108 PHE A CA 1
ATOM 810 C C . PHE A 1 108 ? -3.514 -7.567 8.818 1.00 96.62 108 PHE A C 1
ATOM 812 O O . PHE A 1 108 ? -3.493 -6.918 9.859 1.00 96.62 108 PHE A O 1
ATOM 819 N N . ILE A 1 109 ? -4.403 -8.544 8.621 1.00 95.69 109 ILE A N 1
ATOM 820 C CA . ILE A 1 109 ? -5.467 -8.861 9.587 1.00 95.69 109 ILE A CA 1
ATOM 821 C C . ILE A 1 109 ? -4.873 -9.306 10.925 1.00 95.69 109 ILE A C 1
ATOM 823 O O . ILE A 1 109 ? -5.325 -8.841 11.968 1.00 95.69 109 ILE A O 1
ATOM 827 N N . ARG A 1 110 ? -3.828 -10.141 10.931 1.00 95.75 110 ARG A N 1
ATOM 828 C CA . ARG A 1 110 ? -3.160 -10.542 12.182 1.00 95.75 110 ARG A CA 1
ATOM 829 C C . ARG A 1 110 ? -2.460 -9.374 12.879 1.00 95.75 110 ARG A C 1
ATOM 831 O O . ARG A 1 110 ? -2.444 -9.309 14.109 1.00 95.75 110 ARG A O 1
ATOM 838 N N . ALA A 1 111 ? -1.873 -8.457 12.111 1.00 95.38 111 ALA A N 1
ATOM 839 C CA . ALA A 1 111 ? -1.150 -7.308 12.650 1.00 95.38 111 ALA A CA 1
ATOM 840 C C . ALA A 1 111 ? -2.081 -6.191 13.147 1.00 95.38 111 ALA A C 1
ATOM 842 O O . ALA A 1 111 ? -1.833 -5.610 14.201 1.00 95.38 111 ALA A O 1
ATOM 843 N N . ALA A 1 112 ? -3.152 -5.898 12.415 1.00 96.19 112 ALA A N 1
ATOM 844 C CA . ALA A 1 112 ? -4.043 -4.771 12.664 1.00 96.19 112 ALA A CA 1
ATOM 845 C C . ALA A 1 112 ? -5.344 -5.177 13.365 1.00 96.19 112 ALA A C 1
ATOM 847 O O . ALA A 1 112 ? -6.013 -4.321 13.934 1.00 96.19 112 ALA A O 1
ATOM 848 N N . GLY A 1 113 ? -5.718 -6.455 13.343 1.00 95.38 113 GLY A N 1
ATOM 849 C CA . GLY A 1 113 ? -6.924 -6.967 13.982 1.00 95.38 113 GLY A CA 1
ATOM 850 C C . GLY A 1 113 ? -6.860 -6.921 15.509 1.00 95.38 113 GLY A C 1
ATOM 851 O O . GLY A 1 113 ? -5.791 -6.986 16.129 1.00 95.38 113 GLY A O 1
ATOM 852 N N . THR A 1 114 ? -8.034 -6.800 16.120 1.00 92.81 114 THR A N 1
ATOM 853 C CA . THR A 1 114 ? -8.239 -6.847 17.579 1.00 92.81 114 THR A CA 1
ATOM 854 C C . THR A 1 114 ? -8.582 -8.248 18.094 1.00 92.81 114 THR A C 1
ATOM 856 O O . THR A 1 114 ? -8.505 -8.484 19.297 1.00 92.81 114 THR A O 1
ATOM 859 N N . GLY A 1 115 ? -8.949 -9.181 17.207 1.00 78.12 115 GLY A N 1
ATOM 860 C CA . GLY A 1 115 ? -9.192 -10.582 17.550 1.00 78.12 115 GLY A CA 1
ATOM 861 C C . GLY A 1 115 ? -7.889 -11.335 17.823 1.00 78.12 115 GLY A C 1
ATOM 862 O O . GLY A 1 115 ? -6.887 -11.116 17.144 1.00 78.12 115 GLY A O 1
ATOM 863 N N . SER A 1 116 ? -7.897 -12.212 18.829 1.00 57.47 116 SER A N 1
ATOM 864 C CA . SER A 1 116 ? -6.800 -13.146 19.096 1.00 57.47 116 SER A CA 1
ATOM 865 C C . SER A 1 116 ? -6.591 -14.047 17.876 1.00 57.47 116 SER A C 1
ATOM 867 O O . SER A 1 116 ? -7.547 -14.674 17.421 1.00 57.47 116 SER A O 1
ATOM 869 N N . ALA A 1 117 ? -5.368 -14.057 17.338 1.00 52.28 117 ALA A N 1
ATOM 870 C CA . ALA A 1 117 ? -4.944 -14.986 16.291 1.00 52.28 117 ALA A CA 1
ATOM 871 C C . ALA A 1 117 ? -4.871 -16.429 16.808 1.00 52.28 117 ALA A C 1
ATOM 873 O O . ALA A 1 117 ? -4.581 -16.599 18.017 1.00 52.28 117 ALA A O 1
#

Sequence (117 aa):
MYALVADSFGREPRVGPAMFAEAVARPASPAMQSLLEHKGPQVLAVIGKWLTAEIRAGRVRDLPVPQLMQELLAPMVIHMLLRPNAANLFGGDLPDIDTVCDVFADGFIRAAGTGSA

pLDDT: mean 90.29, std 9.42, range [52.28, 97.81]